Protein AF-A0A7V9JU80-F1 (afdb_monomer)

Foldseek 3Di:
DDDPPPDVVVLVVVLVVLLVVLPVQADPQQAGPQRFLVVLLVNLLVLLLVQLVCVVVVHGHDPSSLVSSVSNLLVLLVQADLQLFGDQPDVRDRHNSNLSSLLSNCSNPVDLQSNLSSCVSNDLVSSCVVCVVCCVVDVCVVSSCCSRVDRHDPPPDRPDGPVRPPPD

Nearest PDB structures (foldseek):
  7ag4-assembly1_F  TM=5.685E-01  e=4.213E-01  Salmonella enterica subsp. enterica serovar Typhimurium str. LT2
  2afa-assembly1_E  TM=5.600E-01  e=5.955E-01  Salmonella enterica subsp. enterica serovar Typhimurium
  9h2d-assembly1_A  TM=2.920E-01  e=1.950E+00  Homo sapiens

Structure (mmCIF, N/CA/C/O backbone):
data_AF-A0A7V9JU80-F1
#
_entry.id   AF-A0A7V9JU80-F1
#
loop_
_atom_site.group_PDB
_atom_site.id
_atom_site.type_symbol
_atom_site.label_atom_id
_atom_site.label_alt_id
_atom_site.label_comp_id
_atom_site.label_asym_id
_atom_site.label_entity_id
_atom_site.label_seq_id
_atom_site.pdbx_PDB_ins_code
_atom_site.Cartn_x
_atom_site.Cartn_y
_atom_site.Cartn_z
_atom_site.occupancy
_atom_site.B_iso_or_equiv
_atom_site.auth_seq_id
_atom_site.auth_comp_id
_atom_site.auth_asym_id
_atom_site.auth_atom_id
_atom_site.pdbx_PDB_model_num
ATOM 1 N N . MET A 1 1 ? -5.638 6.652 -28.723 1.00 38.62 1 MET A N 1
ATOM 2 C CA . MET A 1 1 ? -4.389 7.245 -29.249 1.00 38.62 1 MET A CA 1
ATOM 3 C C . MET A 1 1 ? -3.663 6.219 -30.109 1.00 38.62 1 MET A C 1
ATOM 5 O O . MET A 1 1 ? -3.653 5.057 -29.719 1.00 38.62 1 MET A O 1
ATOM 9 N N . PRO A 1 2 ? -3.082 6.604 -31.255 1.00 44.94 2 PRO A N 1
ATOM 10 C CA . PRO A 1 2 ? -2.312 5.698 -32.101 1.00 44.94 2 PRO A CA 1
ATOM 11 C C . PRO A 1 2 ? -0.937 5.391 -31.478 1.00 44.94 2 PRO A C 1
ATOM 13 O O . PRO A 1 2 ? -0.235 6.302 -31.055 1.00 44.94 2 PRO A O 1
ATOM 16 N N . GLY A 1 3 ? -0.526 4.120 -31.488 1.00 43.31 3 GLY A N 1
ATOM 17 C CA . GLY A 1 3 ? 0.859 3.762 -31.826 1.00 43.31 3 GLY A CA 1
ATOM 18 C C . GLY A 1 3 ? 1.929 3.630 -30.735 1.00 43.31 3 GLY A C 1
ATOM 19 O O . GLY A 1 3 ? 3.056 3.305 -31.092 1.00 43.31 3 GLY A O 1
ATOM 20 N N . PHE A 1 4 ? 1.641 3.781 -29.441 1.00 56.16 4 PHE A N 1
ATOM 21 C CA . PHE A 1 4 ? 2.550 3.281 -28.394 1.00 56.16 4 PHE A CA 1
ATOM 22 C C . PHE A 1 4 ? 2.172 1.844 -28.045 1.00 56.16 4 PHE A C 1
ATOM 24 O O . PHE A 1 4 ? 1.689 1.569 -26.951 1.00 56.16 4 PHE A O 1
ATOM 31 N N . ALA A 1 5 ? 2.340 0.919 -28.993 1.00 51.97 5 ALA A N 1
ATOM 32 C CA . ALA A 1 5 ? 2.321 -0.498 -28.648 1.00 51.97 5 ALA A CA 1
ATOM 33 C C . ALA A 1 5 ? 3.310 -0.684 -27.492 1.00 51.97 5 ALA A C 1
ATOM 35 O O . ALA A 1 5 ? 4.467 -0.288 -27.639 1.00 51.97 5 ALA A O 1
ATOM 36 N N . ALA A 1 6 ? 2.814 -1.167 -26.349 1.00 58.44 6 ALA A N 1
ATOM 37 C CA . ALA A 1 6 ? 3.534 -1.404 -25.105 1.00 58.44 6 ALA A CA 1
ATOM 38 C C . ALA A 1 6 ? 4.985 -1.811 -25.379 1.00 58.44 6 ALA A C 1
ATOM 40 O O . ALA A 1 6 ? 5.261 -2.977 -25.647 1.00 58.44 6 ALA A O 1
ATOM 41 N N . SER A 1 7 ? 5.912 -0.845 -25.410 1.00 71.12 7 SER A N 1
ATOM 42 C CA . SER A 1 7 ? 7.291 -1.181 -25.740 1.00 71.12 7 SER A CA 1
ATOM 43 C C . SER A 1 7 ? 7.816 -1.921 -24.521 1.00 71.12 7 SER A C 1
ATOM 45 O O . SER A 1 7 ? 7.864 -1.300 -23.455 1.00 71.12 7 SER A O 1
ATOM 47 N N . PRO A 1 8 ? 8.206 -3.203 -24.634 1.00 81.56 8 PRO A N 1
ATOM 48 C CA . PRO A 1 8 ? 8.634 -3.984 -23.474 1.00 81.56 8 PRO A CA 1
ATOM 49 C C . PRO A 1 8 ? 9.732 -3.267 -22.679 1.00 81.56 8 PRO A C 1
ATOM 51 O O . PRO A 1 8 ? 9.722 -3.271 -21.455 1.00 81.56 8 PRO A O 1
ATOM 54 N N . ARG A 1 9 ? 10.581 -2.492 -23.373 1.00 86.88 9 ARG A N 1
ATOM 55 C CA . ARG A 1 9 ? 11.611 -1.640 -22.762 1.00 86.88 9 ARG A CA 1
ATOM 56 C C . ARG A 1 9 ? 11.073 -0.616 -21.755 1.00 86.88 9 ARG A C 1
ATOM 58 O O . ARG A 1 9 ? 11.745 -0.351 -20.767 1.00 86.88 9 ARG A O 1
ATOM 65 N N . TRP A 1 10 ? 9.910 -0.006 -22.009 1.00 86.88 10 TRP A N 1
ATOM 66 C CA . TRP A 1 10 ? 9.325 1.004 -21.120 1.00 86.88 10 TRP A CA 1
ATOM 67 C C . TRP A 1 10 ? 8.681 0.347 -19.908 1.00 86.88 10 TRP A C 1
ATOM 69 O O . TRP A 1 10 ? 8.825 0.858 -18.804 1.00 86.88 10 TRP A O 1
ATOM 79 N N . LEU A 1 11 ? 8.034 -0.803 -20.106 1.00 87.75 11 LEU A N 1
ATOM 80 C CA . LEU A 1 11 ? 7.470 -1.594 -19.018 1.00 87.75 11 LEU A CA 1
ATOM 81 C C . LEU A 1 11 ? 8.571 -2.119 -18.092 1.00 87.75 11 LEU A C 1
ATOM 83 O O . LEU A 1 11 ? 8.487 -1.955 -16.879 1.00 87.75 11 LEU A O 1
ATOM 87 N N . ASP A 1 12 ? 9.645 -2.668 -18.655 1.00 90.25 12 ASP A N 1
ATOM 88 C CA . ASP A 1 12 ? 10.789 -3.145 -17.877 1.00 90.25 12 ASP A CA 1
ATOM 89 C C . ASP A 1 12 ? 11.530 -2.002 -17.180 1.00 90.25 12 ASP A C 1
ATOM 91 O O . ASP A 1 12 ? 11.925 -2.143 -16.020 1.00 90.25 12 ASP A O 1
ATOM 95 N N . ALA A 1 13 ? 11.684 -0.850 -17.844 1.00 92.75 13 ALA A N 1
ATOM 96 C CA . ALA A 1 13 ? 12.245 0.339 -17.212 1.00 92.75 13 ALA A CA 1
ATOM 97 C C . ALA A 1 13 ? 11.377 0.819 -16.043 1.00 92.75 13 ALA A C 1
ATOM 99 O O . ALA A 1 13 ? 11.901 1.002 -14.948 1.00 92.75 13 ALA A O 1
ATOM 100 N N . ALA A 1 14 ? 10.061 0.937 -16.237 1.00 93.12 14 ALA A N 1
ATOM 101 C CA . ALA A 1 14 ? 9.131 1.349 -15.192 1.00 93.12 14 ALA A CA 1
ATOM 102 C C . ALA A 1 14 ? 9.162 0.391 -13.995 1.00 93.12 14 ALA A C 1
ATOM 104 O O . ALA A 1 14 ? 9.299 0.836 -12.860 1.00 93.12 14 ALA A O 1
ATOM 105 N N . ARG A 1 15 ? 9.115 -0.926 -14.233 1.00 95.12 15 ARG A N 1
ATOM 106 C CA . ARG A 1 15 ? 9.172 -1.948 -13.172 1.00 95.12 15 ARG A CA 1
ATOM 107 C C . ARG A 1 15 ? 10.478 -1.876 -12.383 1.00 95.12 15 ARG A C 1
ATOM 109 O O . ARG A 1 15 ? 10.455 -1.911 -11.155 1.00 95.12 15 ARG A O 1
ATOM 116 N N . ARG A 1 16 ? 11.616 -1.755 -13.072 1.00 96.00 16 ARG A N 1
ATOM 117 C CA . ARG A 1 16 ? 12.929 -1.624 -12.427 1.00 96.00 16 ARG A CA 1
ATOM 118 C C . ARG A 1 16 ? 13.023 -0.341 -11.608 1.00 96.00 16 ARG A C 1
ATOM 120 O O . ARG A 1 16 ? 13.481 -0.376 -10.469 1.00 96.00 16 ARG A O 1
ATOM 127 N N . ASP A 1 17 ? 12.600 0.780 -12.177 1.00 97.00 17 ASP A N 1
ATOM 128 C CA . ASP A 1 17 ? 12.765 2.078 -11.536 1.00 97.00 17 ASP A CA 1
ATOM 129 C C . ASP A 1 17 ? 11.780 2.247 -10.372 1.00 97.00 17 ASP A C 1
ATOM 131 O O . ASP A 1 17 ? 12.171 2.772 -9.333 1.00 97.00 17 ASP A O 1
ATOM 135 N N . LEU A 1 18 ? 10.562 1.701 -10.470 1.00 97.00 18 LEU A N 1
ATOM 136 C CA . LEU A 1 18 ? 9.628 1.591 -9.344 1.00 97.00 18 LEU A CA 1
ATOM 137 C C . LEU A 1 18 ? 10.185 0.711 -8.226 1.00 97.00 18 LEU A C 1
ATOM 139 O O . LEU A 1 18 ? 10.081 1.090 -7.061 1.00 97.00 18 LEU A O 1
ATOM 143 N N . ALA A 1 19 ? 10.810 -0.423 -8.561 1.00 97.00 19 ALA A N 1
ATOM 144 C CA . ALA A 1 19 ? 11.449 -1.276 -7.564 1.00 97.00 19 ALA A CA 1
ATOM 145 C C . ALA A 1 19 ? 12.562 -0.531 -6.816 1.00 97.00 19 ALA A C 1
ATOM 147 O O . ALA A 1 19 ? 12.566 -0.495 -5.588 1.00 97.00 19 ALA A O 1
ATOM 148 N N . ARG A 1 20 ? 13.430 0.167 -7.557 1.00 97.56 20 ARG A N 1
ATOM 149 C CA . ARG A 1 20 ? 14.477 1.022 -6.985 1.00 97.56 20 ARG A CA 1
ATOM 150 C C . ARG A 1 20 ? 13.899 2.154 -6.127 1.00 97.56 20 ARG A C 1
ATOM 152 O O . ARG A 1 20 ? 14.465 2.480 -5.089 1.00 97.56 20 ARG A O 1
ATOM 159 N N . CYS A 1 21 ? 12.792 2.766 -6.549 1.00 97.25 21 CYS A N 1
ATOM 160 C CA . CYS A 1 21 ? 12.118 3.810 -5.778 1.00 97.25 21 CYS A CA 1
ATOM 161 C C . CYS A 1 21 ? 11.545 3.272 -4.464 1.00 97.25 21 CYS A C 1
ATOM 163 O O . CYS A 1 21 ? 11.745 3.906 -3.434 1.00 97.25 21 CYS A O 1
ATOM 165 N N . ALA A 1 22 ? 10.888 2.110 -4.470 1.00 97.12 22 ALA A N 1
ATOM 166 C CA . ALA A 1 22 ? 10.419 1.480 -3.237 1.00 97.12 22 ALA A CA 1
ATOM 167 C C . ALA A 1 22 ? 11.583 1.100 -2.318 1.00 97.12 22 ALA A C 1
ATOM 169 O O . ALA A 1 22 ? 11.489 1.316 -1.116 1.00 97.12 22 ALA A O 1
ATOM 170 N N . ASP A 1 23 ? 12.701 0.614 -2.864 1.00 96.38 23 ASP A N 1
ATOM 171 C CA . ASP A 1 23 ? 13.884 0.308 -2.058 1.00 96.38 23 ASP A CA 1
ATOM 172 C C . ASP A 1 23 ? 14.472 1.549 -1.368 1.00 96.38 23 ASP A C 1
ATOM 174 O O . ASP A 1 23 ? 14.988 1.442 -0.256 1.00 96.38 23 ASP A O 1
ATOM 178 N N . ALA A 1 24 ? 14.387 2.712 -2.018 1.00 96.69 24 ALA A N 1
ATOM 179 C CA . ALA A 1 24 ? 14.870 3.980 -1.481 1.00 96.69 24 ALA A CA 1
ATOM 180 C C . ALA A 1 24 ? 13.883 4.650 -0.513 1.00 96.69 24 ALA A C 1
ATOM 182 O O . ALA A 1 24 ? 14.316 5.372 0.379 1.00 96.69 24 ALA A O 1
ATOM 183 N N . GLN A 1 25 ? 12.575 4.451 -0.703 1.00 96.88 25 GLN A N 1
ATOM 184 C CA . GLN A 1 25 ? 11.535 5.152 0.057 1.00 96.88 25 GLN A CA 1
ATOM 185 C C . GLN A 1 25 ? 10.940 4.337 1.199 1.00 96.88 25 GLN A C 1
ATOM 187 O O . GLN A 1 25 ? 10.424 4.930 2.140 1.00 96.88 25 GLN A O 1
ATOM 192 N N . LEU A 1 26 ? 10.985 3.009 1.126 1.00 96.31 26 LEU A N 1
ATOM 193 C CA . LEU A 1 26 ? 10.407 2.120 2.125 1.00 96.31 26 LEU A CA 1
ATOM 194 C C . LEU A 1 26 ? 11.526 1.370 2.844 1.00 96.31 26 LEU A C 1
ATOM 196 O O . LEU A 1 26 ? 12.391 0.758 2.212 1.00 96.31 26 LEU A O 1
ATOM 200 N N . THR A 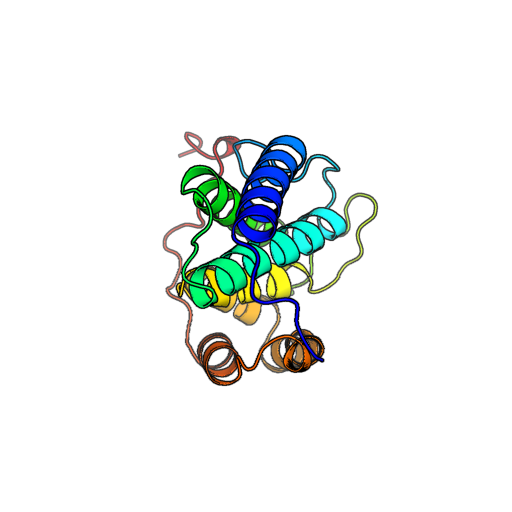1 27 ? 11.501 1.388 4.170 1.00 94.00 27 THR A N 1
ATOM 201 C CA . THR A 1 27 ? 12.412 0.602 4.998 1.00 94.00 27 THR A CA 1
ATOM 202 C C . THR A 1 27 ? 12.107 -0.889 4.858 1.00 94.00 27 THR A C 1
ATOM 204 O O . THR A 1 27 ? 11.078 -1.293 4.309 1.00 94.00 27 THR A O 1
ATOM 207 N N . ILE A 1 28 ? 13.012 -1.734 5.359 1.00 87.94 28 ILE A N 1
ATOM 208 C CA . ILE A 1 28 ? 12.811 -3.191 5.372 1.00 87.94 28 ILE A CA 1
ATOM 209 C C . ILE A 1 28 ? 11.589 -3.610 6.206 1.00 87.94 28 ILE A C 1
ATOM 211 O O . ILE A 1 28 ? 11.047 -4.688 6.003 1.00 87.94 28 ILE A O 1
ATOM 215 N N . ASP A 1 29 ? 11.123 -2.724 7.083 1.00 87.88 29 ASP A N 1
ATOM 216 C CA . ASP A 1 29 ? 10.021 -2.961 8.014 1.00 87.88 29 ASP A CA 1
ATOM 217 C C . ASP A 1 29 ? 8.730 -2.260 7.605 1.00 87.88 29 ASP A C 1
ATOM 219 O O . ASP A 1 29 ? 7.793 -2.144 8.394 1.00 87.88 29 ASP A O 1
ATOM 223 N N . GLY A 1 30 ? 8.706 -1.747 6.378 1.00 90.50 30 GLY A N 1
ATOM 224 C CA . GLY A 1 30 ? 7.529 -1.158 5.772 1.00 90.50 30 GLY A CA 1
ATOM 225 C C . GLY A 1 30 ? 7.365 0.340 6.008 1.00 90.50 30 GLY A C 1
ATOM 226 O O . GLY A 1 30 ? 6.638 0.967 5.247 1.00 90.50 30 GLY A O 1
ATOM 227 N N . GLY A 1 31 ? 8.049 0.956 6.972 1.00 94.19 31 GLY A N 1
ATOM 228 C CA . GLY A 1 31 ? 7.978 2.408 7.178 1.00 94.19 31 GLY A CA 1
ATOM 229 C C . GLY A 1 31 ? 8.443 3.190 5.944 1.00 94.19 31 GLY A C 1
ATOM 230 O O . GLY A 1 31 ? 9.322 2.736 5.218 1.00 94.19 31 GLY A O 1
ATOM 231 N N . GLN A 1 32 ? 7.873 4.369 5.691 1.00 95.94 32 GLN A N 1
ATOM 232 C CA . GLN A 1 32 ? 8.371 5.270 4.641 1.00 95.94 32 GLN A CA 1
ATOM 233 C C . GLN A 1 32 ? 9.376 6.257 5.265 1.00 95.94 32 GLN A C 1
ATOM 235 O O . GLN A 1 32 ? 9.232 6.625 6.431 1.00 95.94 32 GLN A O 1
ATOM 240 N N . ILE A 1 33 ? 10.427 6.630 4.526 1.00 95.62 33 ILE A N 1
ATOM 241 C CA . ILE A 1 33 ? 11.601 7.342 5.075 1.00 95.62 33 ILE A CA 1
ATOM 242 C C . ILE A 1 33 ? 11.324 8.726 5.688 1.00 95.62 33 ILE A C 1
ATOM 244 O O . ILE A 1 33 ? 12.128 9.195 6.488 1.00 95.62 33 ILE A O 1
ATOM 248 N N . GLU A 1 34 ? 10.231 9.390 5.321 1.00 94.06 34 GLU A N 1
ATOM 249 C CA . GLU A 1 34 ? 9.830 10.697 5.856 1.00 94.06 34 GLU A CA 1
ATOM 250 C C . GLU A 1 34 ? 9.272 10.585 7.279 1.00 94.06 34 GLU A C 1
ATOM 252 O O . GLU A 1 34 ? 9.336 11.534 8.057 1.00 94.06 34 GLU A O 1
ATOM 257 N N . GLY A 1 35 ? 8.779 9.400 7.651 1.00 91.25 35 GLY A N 1
ATOM 258 C CA . GLY A 1 35 ? 8.360 9.098 9.018 1.00 91.25 35 GLY A CA 1
ATOM 259 C C . GLY A 1 35 ? 7.023 9.713 9.432 1.00 91.25 35 GLY A C 1
ATOM 260 O O . GLY A 1 35 ? 6.706 9.705 10.619 1.00 91.25 35 GLY A O 1
ATOM 261 N N . CYS A 1 36 ? 6.230 10.223 8.489 1.00 94.56 36 CYS A N 1
ATOM 262 C CA . CYS A 1 36 ? 4.903 10.778 8.740 1.00 94.56 36 CYS A CA 1
ATOM 263 C C . CYS A 1 36 ? 3.807 9.950 8.024 1.00 94.56 36 CYS A C 1
ATOM 265 O O . CYS A 1 36 ? 3.994 9.521 6.876 1.00 94.56 36 CYS A O 1
ATOM 267 N N . PRO A 1 37 ? 2.659 9.676 8.677 1.00 95.94 37 PRO A N 1
ATOM 268 C CA . PRO A 1 37 ? 1.628 8.792 8.125 1.00 95.94 37 PRO A CA 1
ATOM 269 C C . PRO A 1 37 ? 1.041 9.232 6.788 1.00 95.94 37 PRO A C 1
ATOM 271 O O . PRO A 1 37 ? 0.734 8.380 5.959 1.00 95.94 37 PRO A O 1
ATOM 274 N N . HIS A 1 38 ? 0.892 10.532 6.548 1.00 94.75 38 HIS A N 1
ATOM 275 C CA . HIS A 1 38 ? 0.259 11.041 5.333 1.00 94.75 38 HIS A CA 1
ATOM 276 C C . HIS A 1 38 ? 1.054 10.657 4.079 1.00 94.75 38 HIS A C 1
ATOM 278 O O . HIS A 1 38 ? 0.530 9.982 3.188 1.00 94.75 38 HIS A O 1
ATOM 284 N N . TYR A 1 39 ? 2.345 11.000 4.032 1.00 95.12 39 TYR A N 1
ATOM 285 C CA . TYR A 1 39 ? 3.210 10.648 2.903 1.00 95.12 39 TYR A CA 1
ATOM 286 C C . TYR A 1 39 ? 3.488 9.150 2.834 1.00 95.12 39 TYR A C 1
ATOM 288 O O . TYR A 1 39 ? 3.580 8.597 1.734 1.00 95.12 39 TYR A O 1
ATOM 296 N N . HIS A 1 40 ? 3.551 8.467 3.981 1.00 97.19 40 HIS A N 1
ATOM 297 C CA . HIS A 1 40 ? 3.614 7.013 4.020 1.00 97.19 40 HIS A CA 1
ATOM 298 C C . HIS A 1 40 ? 2.405 6.385 3.309 1.00 97.19 40 HIS A C 1
ATOM 300 O O . HIS A 1 40 ? 2.578 5.677 2.318 1.00 97.19 40 HIS A O 1
ATOM 306 N N . ASN A 1 41 ? 1.183 6.693 3.747 1.00 96.62 41 ASN A N 1
ATOM 307 C CA . ASN A 1 41 ? -0.043 6.111 3.203 1.00 96.62 41 ASN A CA 1
ATOM 308 C C . ASN A 1 41 ? -0.247 6.474 1.726 1.00 96.62 41 ASN A C 1
ATOM 310 O O . ASN A 1 41 ? -0.591 5.606 0.921 1.00 96.62 41 ASN A O 1
ATOM 314 N N . GLY A 1 42 ? 0.037 7.724 1.345 1.00 94.38 42 GLY A N 1
ATOM 315 C CA . GLY A 1 42 ? 0.009 8.149 -0.053 1.00 94.38 42 GLY A CA 1
ATOM 316 C C . GLY A 1 42 ? 0.986 7.351 -0.923 1.00 94.38 42 GLY A C 1
ATOM 317 O O . GLY A 1 42 ? 0.601 6.815 -1.961 1.00 94.38 42 GLY A O 1
ATOM 318 N N . SER A 1 43 ? 2.239 7.202 -0.481 1.00 96.00 43 SER A N 1
ATOM 319 C CA . SER A 1 43 ? 3.264 6.445 -1.216 1.00 96.00 43 SER A CA 1
ATOM 320 C C . SER A 1 43 ? 2.904 4.964 -1.343 1.00 96.00 43 SER A C 1
ATOM 322 O O . SER A 1 43 ? 3.025 4.381 -2.421 1.00 96.00 43 SER A O 1
ATOM 324 N N . VAL A 1 44 ? 2.422 4.353 -0.259 1.00 96.75 44 VAL A N 1
ATOM 325 C CA . VAL A 1 44 ? 2.005 2.945 -0.241 1.00 96.75 44 VAL A CA 1
ATOM 326 C C . VAL A 1 44 ? 0.841 2.700 -1.193 1.00 96.75 44 VAL A C 1
ATOM 328 O O . VAL A 1 44 ? 0.875 1.719 -1.935 1.00 96.75 44 VAL A O 1
ATOM 331 N N . ALA A 1 45 ? -0.143 3.603 -1.248 1.00 94.75 45 ALA A N 1
ATOM 332 C CA . ALA A 1 45 ? -1.242 3.511 -2.204 1.00 94.75 45 ALA A CA 1
ATOM 333 C C . ALA A 1 45 ? -0.736 3.493 -3.660 1.00 94.75 45 ALA A C 1
ATOM 335 O O . ALA A 1 45 ? -1.174 2.653 -4.447 1.00 94.75 45 ALA A O 1
ATOM 336 N N . TRP A 1 46 ? 0.227 4.352 -4.014 1.00 95.12 46 TRP A N 1
ATOM 337 C CA . TRP A 1 46 ? 0.831 4.361 -5.354 1.00 95.12 46 TRP A CA 1
ATOM 338 C C . TRP A 1 46 ? 1.624 3.089 -5.662 1.00 95.12 46 TRP A C 1
ATOM 340 O O . TRP A 1 46 ? 1.530 2.547 -6.765 1.00 95.12 46 TRP A O 1
ATOM 350 N N . PHE A 1 47 ? 2.389 2.578 -4.697 1.00 97.31 47 PHE A N 1
ATOM 351 C CA . PHE A 1 47 ? 3.135 1.337 -4.892 1.00 97.31 47 PHE A CA 1
ATOM 352 C C . PHE A 1 47 ? 2.218 0.109 -5.001 1.00 97.31 47 PHE A C 1
ATOM 354 O O . PHE A 1 47 ? 2.470 -0.776 -5.819 1.00 97.31 47 PHE A O 1
ATOM 361 N N . ALA A 1 48 ? 1.121 0.062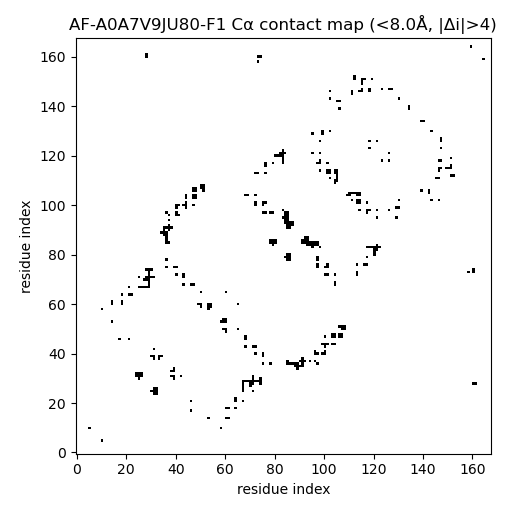 -4.244 1.00 95.81 48 ALA A N 1
ATOM 362 C CA . ALA A 1 48 ? 0.116 -0.989 -4.368 1.00 95.81 48 ALA A CA 1
ATOM 363 C C . ALA A 1 48 ? -0.605 -0.930 -5.728 1.00 95.81 48 ALA A C 1
ATOM 365 O O . ALA A 1 48 ? -0.733 -1.958 -6.395 1.00 95.81 48 ALA A O 1
ATOM 366 N N . GLN A 1 49 ? -0.973 0.264 -6.206 1.00 92.94 49 GLN A N 1
ATOM 367 C CA . GLN A 1 49 ? -1.509 0.445 -7.562 1.00 92.94 49 GLN A CA 1
ATOM 368 C C . GLN A 1 49 ? -0.559 -0.095 -8.635 1.00 92.94 49 GLN A C 1
ATOM 370 O O . GLN A 1 49 ? -0.993 -0.796 -9.547 1.00 92.94 49 GLN A O 1
ATOM 375 N N . ALA A 1 50 ? 0.746 0.161 -8.510 1.00 94.00 50 ALA A N 1
ATOM 376 C CA . ALA A 1 50 ? 1.727 -0.368 -9.451 1.00 94.00 50 ALA A CA 1
ATOM 377 C C . ALA A 1 50 ? 1.743 -1.906 -9.494 1.00 94.00 50 ALA A C 1
ATOM 379 O O . ALA A 1 50 ? 1.935 -2.476 -10.567 1.00 94.00 50 ALA A O 1
ATOM 380 N N . VAL A 1 51 ? 1.509 -2.592 -8.366 1.00 95.44 51 VAL A N 1
ATOM 381 C CA . VAL A 1 51 ? 1.362 -4.059 -8.350 1.00 95.44 51 VAL A CA 1
ATOM 382 C C . VAL A 1 51 ? 0.138 -4.497 -9.152 1.00 95.44 51 VAL A C 1
ATOM 384 O O . VAL A 1 51 ? 0.273 -5.393 -9.987 1.00 95.44 51 VAL A O 1
ATOM 387 N N . ALA A 1 52 ? -1.023 -3.874 -8.921 1.00 90.88 52 ALA A N 1
ATOM 388 C CA . ALA A 1 52 ? -2.261 -4.199 -9.633 1.00 90.88 52 ALA A CA 1
ATOM 389 C C . ALA A 1 52 ? -2.102 -3.983 -11.148 1.00 90.88 52 ALA A C 1
ATOM 391 O O . ALA A 1 52 ? -2.248 -4.923 -11.927 1.00 90.88 52 ALA A O 1
ATOM 392 N N . ILE A 1 53 ? -1.646 -2.795 -11.554 1.00 89.38 53 ILE A N 1
ATOM 393 C CA . ILE A 1 53 ? -1.443 -2.432 -12.965 1.00 89.38 53 ILE A CA 1
ATOM 394 C C . ILE A 1 53 ? -0.446 -3.381 -13.647 1.00 89.38 53 ILE A C 1
ATOM 396 O O . ILE A 1 53 ? -0.679 -3.846 -14.762 1.00 89.38 53 ILE A O 1
ATOM 400 N N . ALA A 1 54 ? 0.676 -3.693 -12.993 1.00 91.19 54 ALA A N 1
ATOM 401 C CA . ALA A 1 54 ? 1.695 -4.576 -13.555 1.00 91.19 54 ALA A CA 1
ATOM 402 C C . ALA A 1 54 ? 1.199 -6.025 -13.708 1.00 91.19 54 ALA A C 1
ATOM 404 O O . ALA A 1 54 ? 1.540 -6.693 -14.687 1.00 91.19 54 ALA A O 1
ATOM 405 N N . ARG A 1 55 ? 0.387 -6.512 -12.759 1.00 90.94 55 ARG A N 1
ATOM 406 C CA . ARG A 1 55 ? -0.286 -7.816 -12.847 1.00 90.94 55 ARG A CA 1
ATOM 407 C C . ARG A 1 55 ? -1.237 -7.847 -14.040 1.00 90.94 55 ARG A C 1
ATOM 409 O O . ARG A 1 55 ? -1.149 -8.775 -14.841 1.00 90.94 55 ARG A O 1
ATOM 416 N N . ASP A 1 56 ? -2.084 -6.833 -14.183 1.00 85.88 56 ASP A N 1
ATOM 417 C CA . ASP A 1 56 ? -3.113 -6.784 -15.230 1.00 85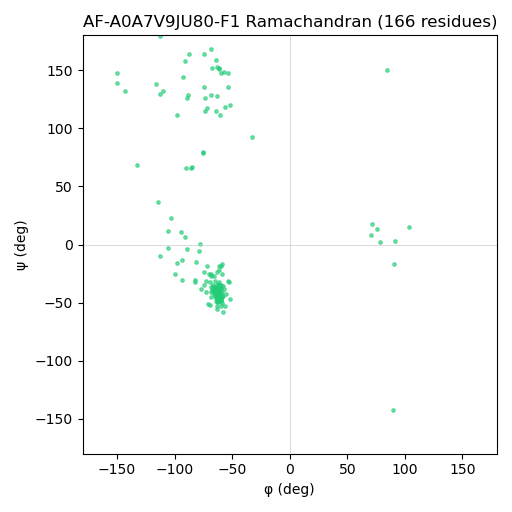.88 56 ASP A CA 1
ATOM 418 C C . ASP A 1 56 ? -2.502 -6.592 -16.628 1.00 85.88 56 ASP A C 1
ATOM 420 O O . ASP A 1 56 ? -3.029 -7.085 -17.624 1.00 85.88 56 ASP A O 1
ATOM 424 N N . ALA A 1 57 ? -1.311 -5.990 -16.700 1.00 86.56 57 ALA A N 1
ATOM 425 C CA . ALA A 1 57 ? -0.480 -5.931 -17.902 1.00 86.56 57 ALA A CA 1
ATOM 426 C C . ALA A 1 57 ? 0.300 -7.232 -18.208 1.00 86.56 57 ALA A C 1
ATOM 428 O O . ALA A 1 57 ? 1.069 -7.268 -19.170 1.00 86.56 57 ALA A O 1
ATOM 429 N N . GLY A 1 58 ? 0.162 -8.292 -17.402 1.00 90.31 58 GLY A N 1
ATOM 430 C CA . GLY A 1 58 ? 0.873 -9.565 -17.585 1.00 90.31 58 GLY A CA 1
ATOM 431 C C . GLY A 1 58 ? 2.376 -9.512 -17.271 1.00 90.31 58 GLY A C 1
ATOM 432 O O . GLY A 1 58 ? 3.123 -10.399 -17.684 1.00 90.31 58 GLY A O 1
ATOM 433 N N . ALA A 1 59 ? 2.838 -8.489 -16.546 1.00 92.25 59 ALA A N 1
ATOM 434 C CA . AL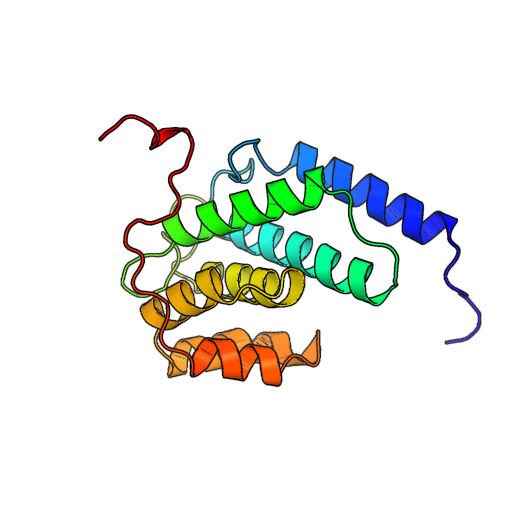A A 1 59 ? 4.245 -8.258 -16.222 1.00 92.25 59 ALA A CA 1
ATOM 435 C C . ALA A 1 59 ? 4.427 -7.935 -14.727 1.00 92.25 59 ALA A C 1
ATOM 437 O O . ALA A 1 59 ? 4.796 -6.811 -14.376 1.00 92.25 59 ALA A O 1
ATOM 438 N N . PRO A 1 60 ? 4.195 -8.905 -13.825 1.00 94.81 60 PRO A N 1
ATOM 439 C CA . PRO A 1 60 ? 4.122 -8.660 -12.386 1.00 94.81 60 PRO A CA 1
ATOM 440 C C . PRO A 1 60 ? 5.392 -8.012 -11.818 1.00 94.81 60 PRO A C 1
ATOM 442 O O . PRO A 1 60 ? 6.512 -8.256 -12.283 1.00 94.81 60 PRO A O 1
ATOM 445 N N . MET A 1 61 ? 5.227 -7.192 -10.779 1.00 97.31 61 MET A N 1
ATOM 446 C CA . MET A 1 61 ? 6.348 -6.592 -10.048 1.00 97.31 61 MET A CA 1
ATOM 447 C C . MET A 1 61 ? 7.221 -7.664 -9.368 1.00 97.31 61 MET A C 1
ATOM 449 O O . MET A 1 61 ? 6.701 -8.724 -9.005 1.00 97.31 61 MET A O 1
ATOM 453 N N . PRO A 1 62 ? 8.526 -7.405 -9.143 1.00 96.56 62 PRO A N 1
ATOM 454 C CA . PRO A 1 62 ? 9.400 -8.326 -8.416 1.00 96.56 62 PRO A CA 1
ATOM 455 C C . PRO A 1 62 ? 8.842 -8.713 -7.041 1.00 96.56 62 PRO A C 1
ATOM 457 O O . PRO A 1 62 ? 8.211 -7.909 -6.359 1.00 96.56 62 PRO A O 1
ATOM 460 N N . GLU A 1 63 ? 9.112 -9.936 -6.593 1.00 96.19 63 GLU A N 1
ATOM 461 C CA . GLU A 1 63 ? 8.580 -10.432 -5.317 1.00 96.19 63 GLU A CA 1
ATOM 462 C C . GLU A 1 63 ? 9.095 -9.628 -4.107 1.00 96.19 63 GLU A C 1
ATOM 464 O O . GLU A 1 63 ? 8.353 -9.385 -3.157 1.00 96.19 63 GLU A O 1
ATOM 469 N N . SER A 1 64 ? 10.346 -9.153 -4.156 1.00 94.88 64 SER A N 1
ATOM 470 C CA . SER A 1 64 ? 10.923 -8.263 -3.138 1.00 94.88 64 SER A CA 1
ATOM 471 C C . SER A 1 64 ? 10.140 -6.959 -2.996 1.00 94.88 64 SER A C 1
ATOM 473 O O . SER A 1 64 ? 9.863 -6.533 -1.878 1.00 94.88 64 SER A O 1
ATOM 475 N N . TYR A 1 65 ? 9.731 -6.371 -4.120 1.00 97.19 65 TYR A N 1
ATOM 476 C CA . TYR A 1 65 ? 8.888 -5.182 -4.151 1.00 97.19 65 TYR A CA 1
ATOM 477 C C . TYR A 1 65 ? 7.523 -5.461 -3.525 1.00 97.19 65 TYR A C 1
ATOM 479 O O . TYR A 1 65 ? 7.090 -4.746 -2.629 1.00 97.19 65 TYR A O 1
ATOM 487 N N . GLN A 1 66 ? 6.868 -6.546 -3.948 1.00 97.31 66 GLN A N 1
ATOM 488 C CA . GLN A 1 66 ? 5.551 -6.915 -3.430 1.00 97.31 66 GLN A CA 1
ATOM 489 C C . GLN A 1 66 ? 5.568 -7.178 -1.920 1.00 97.31 66 GLN A C 1
ATOM 491 O O . GLN A 1 66 ? 4.644 -6.766 -1.226 1.00 97.31 66 GLN A O 1
ATOM 496 N N . ARG A 1 67 ? 6.600 -7.857 -1.399 1.00 95.81 67 ARG A N 1
ATOM 497 C CA . ARG A 1 67 ? 6.775 -8.052 0.051 1.00 95.81 67 ARG A CA 1
ATOM 498 C C . ARG A 1 67 ? 6.878 -6.720 0.781 1.00 95.81 67 ARG A C 1
ATOM 500 O O . ARG A 1 67 ? 6.094 -6.489 1.690 1.00 95.81 67 ARG A O 1
ATOM 507 N N . ARG A 1 68 ? 7.742 -5.820 0.306 1.00 96.19 68 ARG A N 1
ATOM 508 C CA . ARG A 1 68 ? 7.931 -4.505 0.928 1.00 96.19 68 ARG A CA 1
ATOM 509 C C . ARG A 1 68 ? 6.636 -3.692 0.963 1.00 96.19 68 ARG A C 1
ATOM 511 O O . ARG A 1 68 ? 6.323 -3.105 1.987 1.00 96.19 68 ARG A O 1
ATOM 518 N N . VAL A 1 69 ? 5.839 -3.727 -0.110 1.00 97.44 69 VAL A N 1
ATOM 519 C CA . VAL A 1 69 ? 4.513 -3.083 -0.131 1.00 97.44 69 VAL A CA 1
ATOM 520 C C . VAL A 1 69 ? 3.569 -3.695 0.911 1.00 97.44 69 VAL A C 1
ATOM 522 O O . VAL A 1 69 ? 2.878 -2.949 1.596 1.00 97.44 69 VAL A O 1
ATOM 525 N N . ARG A 1 70 ? 3.542 -5.026 1.081 1.00 96.25 70 ARG A N 1
ATOM 526 C CA . ARG A 1 70 ? 2.722 -5.669 2.130 1.00 96.25 70 ARG A CA 1
ATOM 527 C C . ARG A 1 70 ? 3.155 -5.248 3.535 1.00 96.25 70 ARG A C 1
ATOM 529 O O . ARG A 1 70 ? 2.297 -4.926 4.352 1.00 96.25 70 ARG A O 1
ATOM 536 N N . ASP A 1 71 ? 4.459 -5.206 3.792 1.00 95.75 71 ASP A N 1
ATOM 537 C CA . ASP A 1 71 ? 5.001 -4.765 5.082 1.00 95.75 71 ASP A CA 1
ATOM 538 C C . ASP A 1 71 ? 4.646 -3.295 5.354 1.00 95.75 71 ASP A C 1
ATOM 540 O O . ASP A 1 71 ? 4.247 -2.936 6.462 1.00 95.75 71 ASP A O 1
ATOM 544 N N . SER A 1 72 ? 4.685 -2.443 4.326 1.00 97.31 72 SER A N 1
ATOM 545 C CA . SER A 1 72 ? 4.253 -1.050 4.444 1.00 97.31 72 SER A CA 1
ATOM 546 C C . SER A 1 72 ? 2.763 -0.896 4.723 1.00 97.31 72 SER A C 1
ATOM 548 O O . SER A 1 72 ? 2.381 -0.049 5.517 1.00 97.31 72 SER A O 1
ATOM 550 N N . VAL A 1 73 ? 1.907 -1.743 4.152 1.00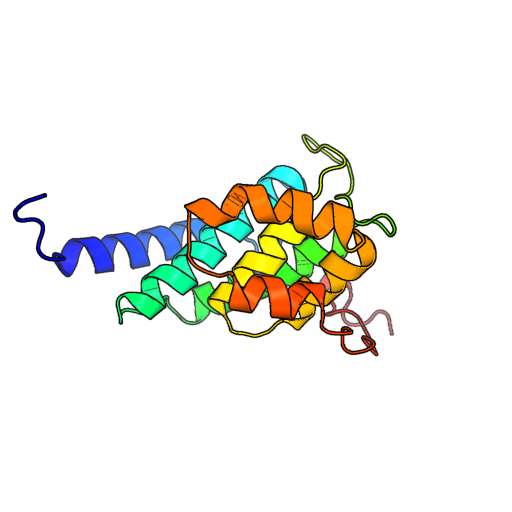 96.88 73 VAL A N 1
ATOM 551 C CA . VAL A 1 73 ? 0.471 -1.735 4.480 1.00 96.88 73 VAL A CA 1
ATOM 552 C C . VAL A 1 73 ? 0.241 -2.142 5.934 1.00 96.88 73 VAL A C 1
ATOM 554 O O . VAL A 1 73 ? -0.621 -1.576 6.603 1.00 96.88 73 VAL A O 1
ATOM 557 N N . ALA A 1 74 ? 1.024 -3.089 6.461 1.00 94.69 74 ALA A N 1
ATOM 558 C CA . ALA A 1 74 ? 0.970 -3.417 7.882 1.00 94.69 74 ALA A CA 1
ATOM 559 C C . ALA A 1 74 ? 1.347 -2.202 8.747 1.00 94.69 74 ALA A C 1
ATOM 561 O O . ALA A 1 74 ? 0.664 -1.932 9.734 1.00 94.69 74 ALA A O 1
ATOM 562 N N . TYR A 1 75 ? 2.365 -1.429 8.350 1.00 95.06 75 TYR A N 1
ATOM 563 C CA . TYR A 1 75 ? 2.705 -0.163 9.006 1.00 95.06 75 TYR A CA 1
ATOM 564 C C . TYR A 1 75 ? 1.539 0.838 8.962 1.00 95.06 75 TYR A C 1
ATOM 566 O O . TYR A 1 75 ? 1.190 1.397 10.003 1.00 95.06 75 TYR A O 1
ATOM 574 N N . SER A 1 76 ? 0.876 1.007 7.808 1.00 95.88 76 SER A N 1
ATOM 575 C CA . SER A 1 76 ? -0.320 1.853 7.685 1.00 95.88 76 SER A CA 1
ATOM 576 C C . SER A 1 76 ? -1.367 1.499 8.738 1.00 95.88 76 SER A C 1
ATOM 578 O O . SER A 1 76 ? -1.853 2.397 9.419 1.00 95.88 76 SER A O 1
ATOM 580 N N . LEU A 1 77 ? -1.670 0.210 8.939 1.00 95.19 77 LEU A N 1
ATOM 581 C CA . LEU A 1 77 ? -2.663 -0.222 9.930 1.00 95.19 77 LEU A CA 1
ATOM 582 C C . LEU A 1 77 ? -2.292 0.171 11.364 1.00 95.19 77 LEU A C 1
ATOM 584 O O . LEU A 1 77 ? -3.174 0.537 12.136 1.00 95.19 77 LEU A O 1
ATOM 588 N N . HIS A 1 78 ? -1.005 0.130 11.718 1.00 93.12 78 HIS A N 1
ATOM 589 C CA . HIS A 1 78 ? -0.524 0.569 13.037 1.00 93.12 78 HIS A CA 1
ATOM 590 C C . HIS A 1 78 ? -0.564 2.089 13.220 1.00 93.12 78 HIS A C 1
ATOM 592 O O . HIS A 1 78 ? -0.541 2.572 14.350 1.00 93.12 78 HIS A O 1
ATOM 598 N N . SER A 1 79 ? -0.640 2.844 12.124 1.00 92.75 79 SER A N 1
ATOM 599 C CA . SER A 1 79 ? -0.789 4.302 12.139 1.00 92.75 79 SER A CA 1
ATOM 600 C C . SER A 1 79 ? -2.249 4.777 12.163 1.00 92.75 79 SER A C 1
ATOM 602 O O . SER A 1 79 ? -2.489 5.981 12.254 1.00 92.75 79 SER A O 1
ATOM 604 N N . ILE A 1 80 ? -3.226 3.861 12.094 1.00 94.94 80 ILE A N 1
ATOM 605 C CA . ILE A 1 80 ? -4.659 4.178 12.145 1.00 94.94 80 ILE A CA 1
ATOM 606 C C . ILE A 1 80 ? -5.131 4.188 13.603 1.00 94.94 80 ILE A C 1
ATOM 608 O O . ILE A 1 80 ? -4.926 3.245 14.366 1.00 94.94 80 ILE A O 1
ATOM 612 N N . ARG A 1 81 ? -5.801 5.269 13.992 1.00 95.25 81 ARG A N 1
ATOM 613 C CA . ARG A 1 81 ? -6.431 5.440 15.300 1.00 95.25 81 ARG A CA 1
ATOM 614 C C . ARG A 1 81 ? -7.717 4.607 15.411 1.00 95.25 81 ARG A C 1
ATOM 616 O O . ARG A 1 81 ? -8.305 4.229 14.400 1.00 95.25 81 ARG A O 1
ATOM 623 N N . PRO A 1 82 ? -8.238 4.381 16.632 1.00 93.56 82 PRO A N 1
ATOM 624 C CA . PRO A 1 82 ? -9.510 3.681 16.824 1.00 93.56 82 PRO A CA 1
ATOM 625 C C . PRO A 1 82 ? -10.735 4.326 16.149 1.00 93.56 82 PRO A C 1
ATOM 627 O O . PRO A 1 82 ? -11.748 3.652 16.003 1.00 93.56 82 PRO A O 1
ATOM 630 N N . ASP A 1 83 ? -10.650 5.601 15.748 1.00 91.25 83 ASP A N 1
ATOM 631 C CA . ASP A 1 83 ? -11.676 6.325 14.978 1.00 91.25 83 ASP A CA 1
ATOM 632 C C . ASP A 1 83 ? -11.480 6.233 13.450 1.00 91.25 83 ASP A C 1
ATOM 634 O O . ASP A 1 83 ? -12.180 6.893 12.684 1.00 91.25 83 ASP A O 1
ATOM 638 N N . GLY A 1 84 ? -10.511 5.430 13.002 1.00 93.88 84 GLY A N 1
ATOM 639 C CA . GLY A 1 84 ? -10.233 5.176 11.594 1.00 93.88 84 GLY A CA 1
ATOM 640 C C . GLY A 1 84 ? -9.459 6.271 10.873 1.00 93.88 84 GLY A C 1
ATOM 641 O O . GLY A 1 84 ? -9.208 6.121 9.676 1.00 93.88 84 GLY A O 1
ATOM 642 N N . THR A 1 85 ? -9.054 7.348 11.551 1.00 96.50 85 THR A N 1
ATOM 643 C CA . THR A 1 85 ? -8.140 8.316 10.939 1.00 96.50 85 THR A CA 1
ATOM 644 C C . THR A 1 85 ? -6.679 7.970 11.232 1.00 96.50 85 THR A C 1
ATOM 646 O O . THR A 1 85 ? -6.367 7.341 12.240 1.00 96.50 85 THR A O 1
ATOM 649 N N . SER A 1 86 ? -5.756 8.448 10.408 1.00 95.12 86 SER A N 1
ATOM 650 C CA . SER A 1 86 ? -4.316 8.404 10.662 1.00 95.12 86 SER A CA 1
ATOM 651 C C . SER A 1 86 ? -3.952 9.186 11.936 1.00 95.12 86 SER A C 1
ATOM 653 O O . SER A 1 86 ? -4.642 10.137 12.326 1.00 95.12 86 SER A O 1
ATOM 655 N N . VAL A 1 87 ? -2.862 8.797 12.606 1.00 94.31 87 VAL A N 1
ATOM 656 C CA . VAL A 1 87 ? -2.264 9.594 13.688 1.00 94.31 87 VAL A CA 1
ATOM 657 C C . VAL A 1 87 ? -1.655 10.890 13.117 1.00 94.31 87 VAL A C 1
ATOM 659 O O . VAL A 1 87 ? -0.861 10.820 12.182 1.00 94.31 87 VAL A O 1
ATOM 662 N N . PRO A 1 88 ? -1.976 12.080 13.659 1.00 94.50 88 PRO A N 1
ATOM 663 C CA . PRO A 1 88 ? -1.498 13.350 13.112 1.00 94.50 88 PRO A CA 1
ATOM 664 C C . PRO A 1 88 ? -0.109 13.707 13.668 1.00 94.50 88 PRO A C 1
ATOM 666 O O . PRO A 1 88 ? 0.046 14.640 14.455 1.00 94.50 88 PRO A O 1
ATOM 669 N N . TRP A 1 89 ? 0.907 12.908 13.333 1.00 93.00 89 TRP A N 1
ATOM 670 C CA . TRP A 1 89 ? 2.304 13.200 13.667 1.00 93.00 89 TRP A CA 1
ATOM 671 C C . TRP A 1 89 ? 3.091 13.560 12.406 1.00 93.00 89 TRP A C 1
ATOM 673 O O . TRP A 1 89 ? 3.064 12.846 11.408 1.00 93.00 89 TRP A O 1
ATOM 683 N N . GLY A 1 90 ? 3.844 14.654 12.498 1.00 92.25 90 GLY A N 1
ATOM 684 C CA . GLY A 1 90 ? 4.712 15.153 11.446 1.00 92.25 90 GLY A CA 1
ATOM 685 C C . GLY A 1 90 ? 3.903 16.097 10.579 1.00 92.25 90 GLY A C 1
ATOM 686 O O . GLY A 1 90 ? 3.047 16.816 11.091 1.00 92.25 90 GLY A O 1
ATOM 687 N N . ASP A 1 91 ? 4.149 16.065 9.278 1.00 93.06 91 ASP A N 1
ATOM 688 C CA . ASP A 1 91 ? 3.302 16.733 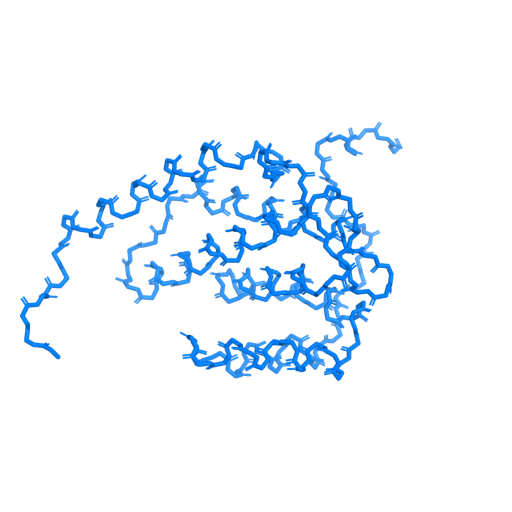8.292 1.00 93.06 91 ASP A CA 1
ATOM 689 C C . ASP A 1 91 ? 2.134 15.801 7.930 1.00 93.06 91 ASP A C 1
ATOM 691 O O . ASP A 1 91 ? 2.109 15.153 6.885 1.00 93.06 91 ASP A O 1
ATOM 695 N N . SER A 1 92 ? 1.245 15.554 8.893 1.00 94.94 92 SER A N 1
ATOM 696 C CA . SER A 1 92 ? 0.115 14.635 8.725 1.00 94.94 92 SER A CA 1
ATOM 697 C C . SER A 1 92 ? -1.124 15.127 9.443 1.00 94.94 92 SER A C 1
ATOM 699 O O . SER A 1 92 ? -1.084 15.455 10.629 1.00 94.94 92 SER A O 1
ATOM 701 N N . ASP A 1 93 ? -2.235 15.093 8.718 1.00 94.69 93 ASP A N 1
ATOM 702 C CA . ASP A 1 93 ? -3.563 15.357 9.248 1.00 94.69 93 ASP A CA 1
ATOM 703 C C . ASP A 1 93 ? -4.211 14.085 9.810 1.00 94.69 93 ASP A C 1
ATOM 705 O O . ASP A 1 93 ? -3.815 12.952 9.520 1.00 94.69 93 ASP A O 1
ATOM 709 N N . ALA A 1 94 ? -5.267 14.276 10.600 1.00 96.19 94 ALA A N 1
ATOM 710 C CA . ALA A 1 94 ? -6.185 13.203 10.963 1.00 96.19 94 ALA A CA 1
ATOM 711 C C . ALA A 1 94 ? -7.101 12.877 9.765 1.00 96.19 94 ALA A C 1
ATOM 713 O O . ALA A 1 94 ? -8.245 13.321 9.704 1.00 96.19 94 ALA A O 1
ATOM 714 N N . ASP A 1 95 ? -6.572 12.123 8.801 1.00 94.81 95 ASP A N 1
ATOM 715 C CA . ASP A 1 95 ? -7.230 11.753 7.539 1.00 94.81 95 ASP A CA 1
ATOM 716 C C . ASP A 1 95 ? -7.539 10.250 7.433 1.00 94.81 95 ASP A C 1
ATOM 718 O O . ASP A 1 95 ? -7.193 9.476 8.316 1.00 94.81 95 ASP A O 1
ATOM 722 N N . HIS A 1 96 ? -8.149 9.802 6.335 1.00 95.56 96 HIS A N 1
ATOM 723 C CA . HIS A 1 96 ? -8.440 8.382 6.087 1.00 95.56 96 HIS A CA 1
ATOM 724 C C . HIS A 1 96 ? -7.479 7.727 5.077 1.00 95.56 96 HIS A C 1
ATOM 726 O O . HIS A 1 96 ? -7.812 6.711 4.465 1.00 95.56 96 HIS A O 1
ATOM 732 N N . HIS A 1 97 ? -6.268 8.258 4.881 1.00 94.50 97 HIS A N 1
ATOM 733 C CA . HIS A 1 97 ? -5.352 7.715 3.872 1.00 94.50 97 HIS A CA 1
ATOM 734 C C . HIS A 1 97 ? -4.879 6.288 4.182 1.00 94.50 97 HIS A C 1
ATOM 736 O O . HIS A 1 97 ? -4.627 5.518 3.253 1.00 94.50 97 HIS A O 1
ATOM 742 N N . GLY A 1 98 ? -4.836 5.886 5.456 1.00 95.44 98 GLY A N 1
ATOM 743 C CA . GLY A 1 98 ? -4.563 4.495 5.835 1.00 95.44 98 GLY A CA 1
ATOM 744 C C . GLY A 1 98 ? -5.584 3.502 5.258 1.00 95.44 98 GLY A C 1
ATOM 745 O O . GLY A 1 98 ? -5.204 2.421 4.806 1.00 95.44 98 GLY A O 1
ATOM 746 N N . LEU A 1 99 ? -6.868 3.883 5.184 1.00 95.19 99 LEU A N 1
ATOM 747 C CA . LEU A 1 99 ? -7.907 3.086 4.520 1.00 95.19 99 LEU A CA 1
ATOM 748 C C . LEU A 1 99 ? -7.639 2.960 3.017 1.00 95.19 99 LEU A C 1
ATOM 750 O O . LEU A 1 99 ? -7.758 1.871 2.460 1.00 95.19 99 LEU A O 1
ATOM 754 N N . VAL A 1 100 ? -7.260 4.059 2.365 1.00 93.62 100 VAL A N 1
ATOM 755 C CA . VAL A 1 100 ? -6.973 4.084 0.922 1.00 93.62 100 VAL A CA 1
ATOM 756 C C . VAL A 1 100 ? -5.783 3.182 0.585 1.00 93.62 100 VAL A C 1
ATOM 758 O O . VAL A 1 100 ? -5.857 2.391 -0.356 1.00 93.62 100 VAL A O 1
ATOM 761 N N . ALA A 1 101 ? -4.709 3.243 1.376 1.00 95.31 101 ALA A N 1
ATOM 762 C CA . ALA A 1 101 ? -3.551 2.365 1.223 1.00 95.31 101 ALA A CA 1
ATOM 763 C C . ALA A 1 101 ? -3.942 0.883 1.362 1.00 95.31 101 ALA A C 1
ATOM 765 O O . ALA A 1 101 ? -3.582 0.058 0.520 1.00 95.31 101 ALA A O 1
ATOM 766 N N . ALA A 1 102 ? -4.742 0.551 2.380 1.00 94.81 102 ALA A N 1
ATOM 767 C CA . ALA A 1 102 ? -5.222 -0.808 2.604 1.00 94.81 102 ALA A CA 1
ATOM 768 C C . ALA A 1 102 ? -6.158 -1.304 1.484 1.00 94.81 102 ALA A C 1
ATOM 770 O O . ALA A 1 102 ? -6.074 -2.464 1.079 1.00 94.81 102 ALA A O 1
ATOM 771 N N . PHE A 1 103 ? -7.011 -0.433 0.938 1.00 92.50 103 PHE A N 1
ATOM 772 C CA . PHE A 1 103 ? -7.868 -0.748 -0.206 1.00 92.50 103 PHE A CA 1
ATOM 773 C C . PHE A 1 103 ? -7.050 -1.085 -1.457 1.00 92.50 103 PHE A C 1
ATOM 775 O O . PHE A 1 103 ? -7.268 -2.130 -2.070 1.00 92.50 103 PHE A O 1
ATOM 782 N N . TRP A 1 104 ? -6.060 -0.260 -1.806 1.00 92.06 104 TRP A N 1
ATOM 783 C CA . TRP A 1 104 ? -5.199 -0.549 -2.955 1.00 92.06 104 TRP A CA 1
ATOM 784 C C . TRP A 1 104 ? -4.360 -1.810 -2.754 1.00 92.06 104 TRP A C 1
ATOM 786 O O . TRP A 1 104 ? -4.115 -2.537 -3.714 1.00 92.06 104 TRP A O 1
ATOM 796 N N . ALA A 1 105 ? -3.976 -2.125 -1.517 1.00 93.62 105 ALA A N 1
ATOM 797 C CA . ALA A 1 105 ? -3.341 -3.398 -1.197 1.00 93.62 105 ALA A CA 1
ATOM 798 C C . ALA A 1 105 ? -4.280 -4.593 -1.427 1.00 93.62 105 ALA A C 1
ATOM 800 O O . ALA A 1 105 ? -3.856 -5.605 -1.986 1.00 93.62 105 ALA A O 1
ATOM 801 N N . CYS A 1 106 ? -5.559 -4.469 -1.061 1.00 91.75 106 CYS A N 1
ATOM 802 C CA . CYS A 1 106 ? -6.571 -5.475 -1.379 1.00 91.75 106 CYS A CA 1
ATOM 803 C C . CYS A 1 106 ? -6.700 -5.660 -2.897 1.00 91.75 106 CYS A C 1
ATOM 805 O O . CYS A 1 106 ? -6.631 -6.788 -3.375 1.00 91.75 106 CYS A O 1
ATOM 807 N N . ALA A 1 107 ? -6.800 -4.575 -3.668 1.00 88.06 107 ALA A N 1
ATOM 808 C CA . ALA A 1 107 ? -6.855 -4.648 -5.130 1.00 88.06 107 ALA A CA 1
ATOM 809 C C . ALA A 1 107 ? -5.586 -5.284 -5.738 1.00 88.06 107 ALA A C 1
ATOM 811 O O . ALA A 1 107 ? -5.661 -6.078 -6.677 1.00 88.06 107 ALA A O 1
ATOM 812 N N . ALA A 1 108 ? -4.413 -4.982 -5.176 1.00 91.75 108 ALA A N 1
ATOM 813 C CA . ALA A 1 108 ? -3.128 -5.516 -5.618 1.00 91.75 108 ALA A CA 1
ATOM 814 C C . ALA A 1 108 ? -2.968 -7.020 -5.350 1.00 91.75 108 ALA A C 1
ATOM 816 O O . ALA A 1 108 ? -2.495 -7.759 -6.217 1.00 91.75 108 ALA A O 1
ATOM 817 N N . PHE A 1 109 ? -3.341 -7.474 -4.152 1.00 92.50 109 PHE A N 1
ATOM 818 C CA . PHE A 1 109 ? -2.992 -8.806 -3.650 1.00 92.50 109 PHE A CA 1
ATOM 819 C C . PHE A 1 109 ? -4.180 -9.760 -3.498 1.00 92.50 109 PHE A C 1
ATOM 821 O O . PHE A 1 109 ? -3.961 -10.945 -3.258 1.00 92.50 109 PHE A O 1
ATOM 828 N N . GLY A 1 110 ? -5.414 -9.271 -3.621 1.00 88.56 110 GLY A N 1
ATOM 829 C CA . GLY A 1 110 ? -6.634 -10.051 -3.408 1.00 88.56 110 GLY A CA 1
ATOM 830 C C . GLY A 1 110 ? -6.903 -10.425 -1.945 1.00 88.56 110 GLY A C 1
ATOM 831 O O . GLY A 1 110 ? -7.811 -11.211 -1.683 1.00 88.56 110 GLY A O 1
ATOM 832 N N . ASP A 1 111 ? -6.129 -9.892 -0.992 1.00 88.75 111 ASP A N 1
ATOM 833 C CA . ASP A 1 111 ? -6.330 -10.103 0.444 1.00 88.75 111 ASP A CA 1
ATOM 834 C C . ASP A 1 111 ? -7.102 -8.920 1.057 1.00 88.75 111 ASP A C 1
ATOM 836 O O . ASP A 1 111 ? -6.552 -7.819 1.171 1.00 88.75 111 ASP A O 1
ATOM 840 N N . PRO A 1 112 ? -8.362 -9.120 1.488 1.00 87.50 112 PRO A N 1
ATOM 841 C CA . PRO A 1 112 ? -9.184 -8.050 2.037 1.00 87.50 112 PRO A CA 1
ATOM 842 C C . PRO A 1 112 ? -8.857 -7.711 3.495 1.00 87.50 112 PRO A C 1
ATOM 844 O O . PRO A 1 112 ? -9.447 -6.779 4.032 1.00 87.50 112 PRO A O 1
ATOM 847 N N . THR A 1 113 ? -7.968 -8.449 4.167 1.00 89.19 113 THR A N 1
ATOM 848 C CA . THR A 1 113 ? -7.790 -8.373 5.626 1.00 89.19 113 THR A CA 1
ATOM 849 C C . THR A 1 113 ? -7.469 -6.959 6.112 1.00 89.19 113 THR A C 1
ATOM 851 O O . THR A 1 113 ? -8.173 -6.432 6.974 1.00 89.19 113 THR A O 1
ATOM 854 N N . ALA A 1 114 ? -6.450 -6.316 5.535 1.00 92.38 114 ALA A N 1
ATOM 855 C CA . ALA A 1 114 ? -6.053 -4.962 5.922 1.00 92.38 114 ALA A CA 1
ATOM 856 C C . ALA A 1 114 ? -7.168 -3.940 5.650 1.00 92.38 114 ALA A C 1
ATOM 858 O O . ALA A 1 114 ? -7.494 -3.118 6.507 1.00 92.38 114 ALA A O 1
ATOM 859 N N . ALA A 1 115 ? -7.789 -4.026 4.472 1.00 91.94 115 ALA A N 1
ATOM 860 C CA . ALA A 1 115 ? -8.854 -3.121 4.065 1.00 91.94 115 ALA A CA 1
ATOM 861 C C . ALA A 1 115 ? -10.092 -3.255 4.963 1.00 91.94 115 ALA A C 1
ATOM 863 O O . ALA A 1 115 ? -10.653 -2.248 5.384 1.00 91.94 115 ALA A O 1
ATOM 864 N N . ALA A 1 116 ? -10.480 -4.480 5.323 1.00 90.25 116 ALA A N 1
ATOM 865 C CA . ALA A 1 116 ? -11.610 -4.740 6.208 1.00 90.25 116 ALA A CA 1
ATOM 866 C C . ALA A 1 116 ? -11.354 -4.242 7.644 1.00 90.25 116 ALA A C 1
ATOM 868 O O . ALA A 1 116 ? -12.267 -3.722 8.288 1.00 90.25 116 ALA A O 1
ATOM 869 N N . ILE A 1 117 ? -10.116 -4.352 8.148 1.00 92.62 117 ILE A N 1
ATOM 870 C CA . ILE A 1 117 ? -9.724 -3.765 9.442 1.00 92.62 117 ILE A CA 1
ATOM 871 C C . ILE A 1 117 ? -9.857 -2.238 9.387 1.00 92.62 117 ILE A C 1
ATOM 873 O O . ILE A 1 117 ? -10.553 -1.657 10.221 1.00 92.62 117 ILE A O 1
ATOM 877 N N . ALA A 1 118 ? -9.248 -1.591 8.389 1.00 94.38 118 ALA A N 1
ATOM 878 C CA . ALA A 1 118 ? -9.288 -0.136 8.249 1.00 94.38 118 ALA A CA 1
ATOM 879 C C . ALA A 1 118 ? -10.721 0.392 8.047 1.00 94.38 118 ALA A C 1
ATOM 881 O O . ALA A 1 118 ? -11.116 1.378 8.674 1.00 94.38 118 ALA A O 1
ATOM 882 N N . ALA A 1 119 ? -11.531 -0.292 7.234 1.00 92.44 119 ALA A N 1
ATOM 883 C CA . ALA A 1 119 ? -12.925 0.069 6.986 1.00 92.44 119 ALA A CA 1
ATOM 884 C C . ALA A 1 119 ? -13.780 -0.052 8.253 1.00 92.44 119 ALA A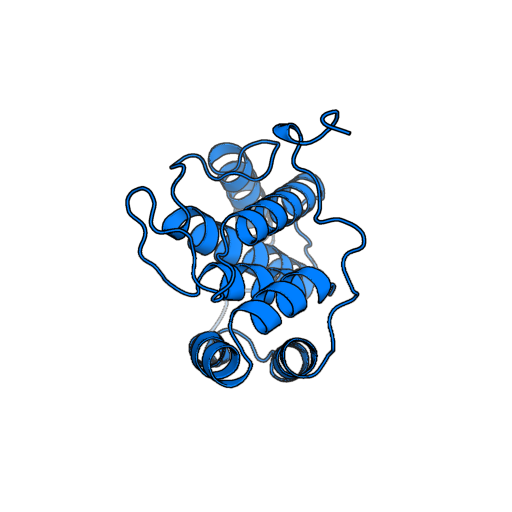 C 1
ATOM 886 O O . ALA A 1 119 ? -14.630 0.799 8.507 1.00 92.44 119 ALA A O 1
ATOM 887 N N . ARG A 1 120 ? -13.528 -1.067 9.092 1.00 91.75 120 ARG A N 1
ATOM 888 C CA . ARG A 1 120 ? -14.214 -1.219 10.382 1.00 91.75 120 ARG A CA 1
ATOM 889 C C . ARG A 1 120 ? -13.905 -0.073 11.345 1.00 91.75 120 ARG A C 1
ATOM 891 O O . ARG A 1 120 ? -14.822 0.380 12.021 1.00 91.75 120 ARG A O 1
ATOM 898 N N . LEU A 1 121 ? -12.647 0.365 11.420 1.00 93.44 121 LEU A N 1
ATOM 899 C CA . LEU A 1 121 ? -12.246 1.494 12.270 1.00 93.44 121 LEU A CA 1
ATOM 900 C C . LEU A 1 121 ? -12.841 2.815 11.764 1.00 93.44 121 LEU A C 1
ATOM 902 O O . LEU A 1 121 ? -13.297 3.627 12.557 1.00 93.44 121 LEU A O 1
ATOM 906 N N . THR A 1 122 ? -12.882 2.990 10.443 1.00 94.31 122 THR A N 1
ATOM 907 C CA . THR A 1 122 ? -13.414 4.194 9.779 1.00 94.31 122 THR A CA 1
ATOM 908 C C . THR A 1 122 ? -14.939 4.287 9.851 1.00 94.31 122 THR A C 1
ATOM 910 O O . THR A 1 122 ? -15.506 5.375 9.895 1.00 94.31 122 THR A O 1
ATOM 913 N N . GLY A 1 123 ? -15.624 3.145 9.862 1.00 91.06 123 GLY A N 1
ATOM 914 C CA . GLY A 1 123 ? -17.074 3.070 9.736 1.00 91.06 123 GLY A CA 1
ATOM 915 C C . GLY A 1 123 ? -17.535 3.078 8.269 1.00 91.06 123 GLY A C 1
ATOM 916 O O . GLY A 1 123 ? -16.886 3.662 7.400 1.00 91.06 123 GLY A O 1
ATOM 917 N N . PRO A 1 124 ? -18.670 2.425 7.958 1.00 85.88 124 PRO A N 1
ATOM 918 C CA . PRO A 1 124 ? -19.060 2.105 6.582 1.00 85.88 124 PRO A CA 1
ATOM 919 C C . PRO A 1 124 ? -19.388 3.332 5.719 1.00 85.88 124 PRO A C 1
ATOM 921 O O . PRO A 1 124 ? -19.102 3.333 4.523 1.00 85.88 124 PRO A O 1
ATOM 924 N N . GLU A 1 125 ? -19.981 4.376 6.304 1.00 88.31 125 GLU A N 1
ATOM 925 C CA . GLU A 1 125 ? -20.348 5.598 5.578 1.00 88.31 125 GLU A CA 1
ATOM 926 C C . GLU A 1 125 ? -19.107 6.409 5.188 1.00 88.31 125 GLU A C 1
ATOM 928 O O . GLU A 1 125 ? -18.913 6.707 4.009 1.00 88.31 125 GLU A O 1
ATOM 933 N N . ALA A 1 126 ? -18.228 6.684 6.156 1.00 90.88 126 ALA A N 1
ATOM 934 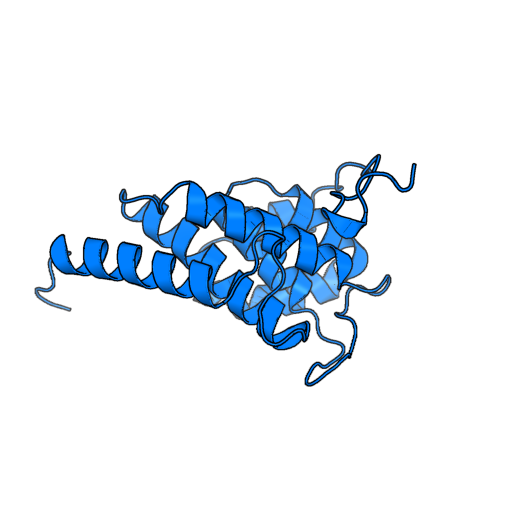C CA . ALA A 1 126 ? -16.973 7.390 5.919 1.00 90.88 126 ALA A CA 1
ATOM 935 C C . ALA A 1 126 ? -16.044 6.594 4.992 1.00 90.88 126 ALA A C 1
ATOM 937 O O . ALA A 1 126 ? -15.473 7.164 4.064 1.00 90.88 126 ALA A O 1
ATOM 938 N N . ALA A 1 127 ? -15.967 5.268 5.154 1.00 91.25 127 ALA A N 1
ATOM 939 C CA . ALA A 1 127 ? -15.172 4.421 4.273 1.00 91.25 127 ALA A CA 1
ATOM 940 C C . ALA A 1 127 ? -15.667 4.483 2.822 1.00 91.25 127 ALA A C 1
ATOM 942 O O . ALA A 1 127 ? -14.870 4.644 1.899 1.00 91.25 127 ALA A O 1
ATOM 943 N N . ARG A 1 128 ? -16.988 4.416 2.605 1.00 87.19 128 ARG A N 1
ATOM 944 C CA . ARG A 1 128 ? -17.576 4.577 1.270 1.00 87.19 128 ARG A CA 1
ATOM 945 C C . ARG A 1 128 ? -17.285 5.964 0.698 1.00 87.19 128 ARG A C 1
ATOM 947 O O . ARG A 1 128 ? -16.916 6.051 -0.469 1.00 87.19 128 ARG A O 1
ATOM 954 N N . ALA A 1 129 ? -17.460 7.023 1.488 1.00 89.75 129 ALA A N 1
ATOM 955 C CA . ALA A 1 129 ? -17.217 8.395 1.047 1.00 89.75 129 ALA A CA 1
ATOM 956 C C . ALA A 1 129 ? -15.752 8.615 0.638 1.00 89.75 129 ALA A C 1
ATOM 958 O O . ALA A 1 129 ? -15.488 9.245 -0.386 1.00 89.75 129 ALA A O 1
ATOM 959 N N . GLU A 1 130 ? -14.809 8.056 1.398 1.00 91.19 130 GLU A N 1
ATOM 960 C CA . GLU A 1 130 ? -13.384 8.161 1.102 1.00 91.19 130 GLU A CA 1
ATOM 961 C C . GLU A 1 130 ? -13.003 7.377 -0.156 1.00 91.19 130 GLU A C 1
ATOM 963 O O . GLU A 1 130 ? -12.414 7.926 -1.086 1.00 91.19 130 GLU A O 1
ATOM 968 N N . LEU A 1 131 ? -13.387 6.102 -0.225 1.00 87.88 131 LEU A N 1
ATOM 969 C CA . LEU A 1 131 ? -13.023 5.226 -1.338 1.00 87.88 131 LEU A CA 1
ATOM 970 C C . LEU A 1 131 ? -13.709 5.631 -2.651 1.00 87.88 131 LEU A C 1
ATOM 972 O O . LEU A 1 131 ? -13.138 5.447 -3.727 1.00 87.88 131 LEU A O 1
ATOM 976 N N . ALA A 1 132 ? -14.886 6.264 -2.584 1.00 84.69 132 ALA A N 1
ATOM 977 C CA . ALA A 1 132 ? -15.576 6.791 -3.759 1.00 84.69 132 ALA A CA 1
ATOM 978 C C . ALA A 1 132 ? -14.748 7.827 -4.538 1.00 84.69 132 ALA A C 1
ATOM 980 O O . ALA A 1 132 ? -14.923 7.957 -5.750 1.00 84.69 132 ALA A O 1
ATOM 981 N N . LYS A 1 133 ? -13.806 8.520 -3.881 1.00 84.88 133 LYS A N 1
ATOM 982 C CA . LYS A 1 133 ? -12.893 9.474 -4.532 1.00 84.88 133 LYS A CA 1
ATOM 983 C C . LYS A 1 133 ? -11.981 8.804 -5.568 1.00 84.88 133 LYS A C 1
ATOM 985 O O . LYS A 1 133 ? -11.530 9.468 -6.496 1.00 84.88 133 LYS A O 1
ATOM 990 N N . PHE A 1 134 ? -11.746 7.496 -5.441 1.00 77.69 134 PHE A N 1
ATOM 991 C CA . PHE A 1 134 ? -10.804 6.732 -6.265 1.00 77.69 134 PHE A CA 1
ATOM 992 C C . PHE A 1 134 ? -11.480 5.823 -7.303 1.00 77.69 134 PHE A C 1
ATOM 994 O O . PHE A 1 134 ? -10.791 5.238 -8.135 1.00 77.69 134 PHE A O 1
ATOM 1001 N N . LEU A 1 135 ? -12.818 5.756 -7.324 1.00 67.38 135 LEU A N 1
ATOM 1002 C CA . LEU A 1 135 ? -13.595 4.927 -8.263 1.00 67.38 135 LEU A CA 1
ATOM 1003 C C . LEU A 1 135 ? -13.360 5.261 -9.747 1.00 67.38 135 LEU A C 1
ATOM 1005 O O . LEU A 1 135 ? -13.672 4.453 -10.616 1.00 67.38 135 LEU A O 1
ATOM 1009 N N . TRP A 1 136 ? -12.819 6.442 -10.049 1.00 65.81 136 TRP A N 1
ATOM 1010 C CA . TRP A 1 136 ? -12.492 6.858 -11.416 1.00 65.81 136 TRP A CA 1
ATOM 1011 C C . TRP A 1 136 ? -11.155 6.306 -11.926 1.00 65.81 136 TRP A C 1
ATOM 1013 O O . TRP A 1 136 ? -10.888 6.402 -13.121 1.00 65.81 136 TRP A O 1
ATOM 1023 N N . ILE A 1 137 ? -10.304 5.788 -11.033 1.00 62.03 137 ILE A N 1
ATOM 1024 C CA . ILE A 1 137 ? -8.936 5.357 -11.354 1.00 62.03 137 ILE A CA 1
ATOM 1025 C C . ILE A 1 137 ? -8.891 3.864 -11.681 1.00 62.03 137 ILE A C 1
ATOM 1027 O O . ILE A 1 137 ? -8.082 3.473 -12.514 1.00 62.03 137 ILE A O 1
ATOM 1031 N N . GLU A 1 138 ? -9.776 3.052 -11.092 1.00 54.94 138 GLU A N 1
ATOM 1032 C CA . GLU A 1 138 ? -9.899 1.639 -11.452 1.00 54.94 138 GLU A CA 1
ATOM 1033 C C . GLU A 1 138 ? -11.334 1.119 -11.255 1.00 54.94 138 GLU A C 1
ATOM 1035 O O . GLU A 1 138 ? -11.963 1.470 -10.248 1.00 54.94 138 GLU A O 1
ATOM 1040 N N . PRO A 1 139 ? -11.898 0.293 -12.167 1.00 50.81 139 PRO A N 1
ATOM 1041 C CA . PRO A 1 139 ? -13.213 -0.295 -11.982 1.00 50.81 139 PRO A CA 1
ATOM 1042 C C . PRO A 1 139 ? -13.123 -1.431 -10.953 1.00 50.81 139 PRO A C 1
ATOM 1044 O O . PRO A 1 139 ? -13.089 -2.603 -11.300 1.00 50.81 139 PRO A O 1
ATOM 1047 N N . GLY A 1 140 ? -13.095 -1.064 -9.670 1.00 54.66 140 GLY A N 1
ATOM 1048 C CA . GLY A 1 140 ? -13.004 -1.979 -8.527 1.00 54.66 140 GLY A CA 1
ATOM 1049 C C . GLY A 1 140 ? -14.253 -1.986 -7.643 1.00 54.66 140 GLY A C 1
ATOM 1050 O O . GLY A 1 140 ? -14.155 -2.011 -6.417 1.00 54.66 140 GLY A O 1
ATOM 1051 N N . VAL A 1 141 ? -15.450 -1.866 -8.235 1.00 56.22 141 VAL A N 1
ATOM 1052 C CA . VAL A 1 141 ? -16.714 -1.819 -7.469 1.00 56.22 141 VAL A CA 1
ATOM 1053 C C . VAL A 1 141 ? -16.919 -3.108 -6.663 1.00 56.22 141 VAL A C 1
ATOM 1055 O O . VAL A 1 141 ? -17.393 -3.048 -5.531 1.00 56.22 141 VAL A O 1
ATOM 1058 N N . ALA A 1 142 ? -16.516 -4.259 -7.210 1.00 61.66 142 ALA A N 1
ATOM 1059 C CA . ALA A 1 142 ? -16.633 -5.551 -6.537 1.00 61.66 142 ALA A CA 1
ATOM 1060 C C . ALA A 1 142 ? -15.687 -5.661 -5.328 1.00 61.66 142 ALA A C 1
ATOM 1062 O O . ALA A 1 142 ? -16.083 -6.144 -4.268 1.00 61.66 142 ALA A O 1
ATOM 1063 N N . GLU A 1 143 ? -14.456 -5.164 -5.453 1.00 66.50 143 GLU A N 1
ATOM 1064 C CA . GLU A 1 143 ? -13.471 -5.086 -4.376 1.00 66.50 143 GLU A CA 1
ATOM 1065 C C . GLU A 1 143 ? -13.933 -4.110 -3.292 1.00 66.50 143 GLU A C 1
ATOM 1067 O O . GLU A 1 143 ? -13.823 -4.411 -2.105 1.00 66.50 143 GLU A O 1
ATOM 1072 N N . LEU A 1 144 ? -14.513 -2.970 -3.682 1.00 64.38 144 LEU A N 1
ATOM 1073 C CA . LEU A 1 144 ? -15.088 -2.002 -2.752 1.00 64.38 144 LEU A CA 1
ATOM 1074 C C . LEU A 1 144 ? -16.231 -2.614 -1.935 1.00 64.38 144 LEU A C 1
ATOM 1076 O O . LEU A 1 144 ? -16.253 -2.476 -0.712 1.00 64.38 144 LEU A O 1
ATOM 1080 N N . GLU A 1 145 ? -17.173 -3.300 -2.588 1.00 65.25 145 GLU A N 1
ATOM 1081 C CA . GLU A 1 145 ? -18.249 -4.001 -1.886 1.00 65.25 145 GLU A CA 1
ATOM 1082 C C . GLU A 1 145 ? -17.685 -5.069 -0.950 1.00 65.25 145 GLU A C 1
ATOM 1084 O O . GLU A 1 145 ? -18.026 -5.073 0.230 1.00 65.25 145 GLU A O 1
ATOM 1089 N N . ALA A 1 146 ? -16.749 -5.897 -1.420 1.00 68.06 146 ALA A N 1
ATOM 1090 C CA . ALA A 1 146 ? -16.114 -6.922 -0.597 1.00 68.06 146 ALA A CA 1
ATOM 1091 C C . ALA A 1 146 ? -15.406 -6.347 0.643 1.00 68.06 146 ALA A C 1
ATOM 1093 O O . ALA A 1 146 ? -15.427 -6.979 1.698 1.00 68.06 146 ALA A O 1
ATOM 1094 N N . VAL A 1 147 ? -14.802 -5.159 0.545 1.00 68.12 147 VAL A N 1
ATOM 1095 C CA . VAL A 1 147 ? -14.154 -4.472 1.673 1.00 68.12 147 VAL A CA 1
ATOM 1096 C C . VAL A 1 147 ? -15.176 -3.908 2.661 1.00 68.12 147 VAL A C 1
ATOM 1098 O O . VAL A 1 147 ? -14.974 -4.004 3.870 1.00 68.12 147 VAL A O 1
ATOM 1101 N N . VAL A 1 148 ? -16.275 -3.332 2.171 1.00 67.88 148 VAL A N 1
ATOM 1102 C CA . VAL A 1 148 ? -17.260 -2.634 3.014 1.00 67.88 148 VAL A CA 1
ATOM 1103 C C . VAL A 1 148 ? -18.258 -3.595 3.669 1.00 67.88 148 VAL A C 1
ATOM 1105 O O . VAL A 1 148 ? -18.721 -3.330 4.777 1.00 67.88 148 VAL A O 1
ATOM 1108 N N . THR A 1 149 ? -18.613 -4.707 3.020 1.00 67.44 149 THR A N 1
ATOM 1109 C CA . THR A 1 149 ? -19.673 -5.609 3.508 1.00 67.44 149 THR A CA 1
ATOM 1110 C C . THR A 1 149 ? -19.154 -6.813 4.283 1.00 67.44 149 THR A C 1
ATOM 1112 O O . THR A 1 149 ? -19.940 -7.494 4.947 1.00 67.44 149 THR A O 1
ATOM 1115 N N . ARG A 1 150 ? -17.859 -7.131 4.192 1.00 61.66 150 ARG A N 1
ATOM 1116 C CA . ARG A 1 150 ? -17.312 -8.348 4.794 1.00 61.66 150 ARG A CA 1
ATOM 1117 C C . ARG A 1 150 ? -16.868 -8.082 6.235 1.00 61.66 150 ARG A C 1
ATOM 1119 O O . ARG A 1 150 ? -16.052 -7.193 6.466 1.00 61.66 150 ARG A O 1
ATOM 1126 N N . PRO A 1 151 ? -17.345 -8.862 7.221 1.00 53.66 151 PRO A N 1
ATOM 1127 C CA . PRO A 1 151 ? -16.798 -8.776 8.566 1.00 53.66 151 PRO A CA 1
ATOM 1128 C C . PRO A 1 151 ? -15.316 -9.192 8.517 1.00 53.66 151 PRO A C 1
ATOM 1130 O O . PRO A 1 151 ? -15.016 -10.258 7.963 1.00 53.66 151 PRO A O 1
ATOM 1133 N N . PRO A 1 152 ? -14.379 -8.380 9.047 1.00 52.03 152 PRO A N 1
ATOM 1134 C CA . PRO A 1 152 ? -12.974 -8.757 9.063 1.00 52.03 152 PRO A CA 1
ATOM 1135 C C . PRO A 1 152 ? -12.800 -10.037 9.888 1.00 52.03 152 PRO A C 1
ATOM 1137 O O . PRO A 1 152 ? -13.564 -10.257 10.839 1.00 52.03 152 PRO A O 1
ATOM 1140 N N . PRO A 1 153 ? -11.788 -10.870 9.589 1.00 56.16 153 PRO A N 1
ATOM 1141 C CA . PRO A 1 153 ? -11.355 -11.855 10.568 1.00 56.16 153 PRO A CA 1
ATOM 1142 C C . PRO A 1 153 ? -11.057 -11.111 11.875 1.00 56.16 153 PRO A C 1
ATOM 1144 O O . PRO A 1 153 ? -10.453 -10.040 11.845 1.00 56.16 153 PRO A O 1
ATOM 1147 N N . VAL A 1 154 ? -11.510 -11.637 13.017 1.00 52.31 154 VAL A N 1
ATOM 1148 C CA . VAL A 1 154 ? -11.058 -11.126 14.318 1.00 52.31 154 VAL A CA 1
ATOM 1149 C C . VAL A 1 154 ? -9.547 -11.345 14.33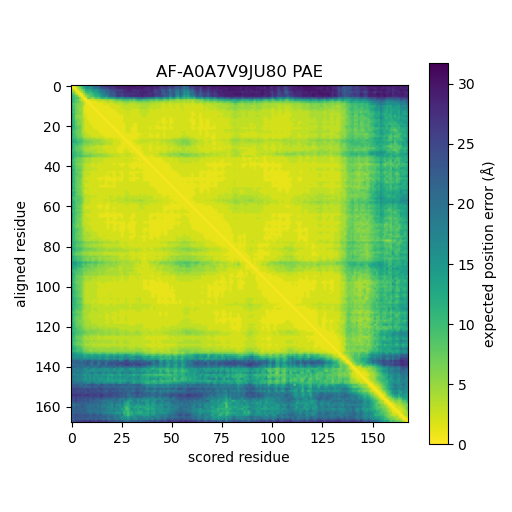3 1.00 52.31 154 VAL A C 1
ATOM 1151 O O . VAL A 1 154 ? -9.135 -12.510 14.318 1.00 52.31 154 VAL A O 1
ATOM 1154 N N . PRO A 1 155 ? -8.710 -10.291 14.296 1.00 50.19 155 PRO A N 1
ATOM 1155 C CA . PRO A 1 155 ? -7.277 -10.494 14.355 1.00 50.19 155 PRO A CA 1
ATOM 1156 C C . PRO A 1 155 ? -7.006 -11.102 15.726 1.00 50.19 155 PRO A C 1
ATOM 1158 O O . PRO A 1 155 ? -7.272 -10.463 16.741 1.00 50.19 155 PRO A O 1
ATOM 1161 N N . GLN A 1 156 ? -6.535 -12.351 15.773 1.00 51.78 156 GLN A N 1
ATOM 1162 C CA . GLN A 1 156 ? -6.043 -12.907 17.035 1.00 51.78 156 GLN A CA 1
ATOM 1163 C C . GLN A 1 156 ? -4.857 -12.075 17.531 1.00 51.78 156 GLN A C 1
ATOM 1165 O O . GLN A 1 156 ? -4.732 -11.896 18.732 1.00 51.78 156 GLN A O 1
ATOM 1170 N N . ASN A 1 157 ? -4.074 -11.519 16.593 1.00 52.91 157 ASN A N 1
ATOM 1171 C CA . ASN A 1 157 ? -3.038 -10.509 16.782 1.00 52.91 157 ASN A CA 1
ATOM 1172 C C . ASN A 1 157 ? -2.918 -9.644 15.510 1.00 52.91 157 ASN A C 1
ATOM 1174 O O . ASN A 1 157 ? -3.126 -10.141 14.400 1.00 52.91 157 ASN A O 1
ATOM 1178 N N . MET A 1 158 ? -2.570 -8.362 15.654 1.00 57.19 158 MET A N 1
ATOM 1179 C CA . MET A 1 158 ? -2.136 -7.526 14.522 1.00 57.19 158 MET A CA 1
ATOM 1180 C C . MET A 1 158 ? -0.777 -8.029 13.998 1.00 57.19 158 MET A C 1
ATOM 1182 O O . MET A 1 158 ? -0.000 -8.568 14.791 1.00 57.19 158 MET A O 1
ATOM 1186 N N . PRO A 1 159 ? -0.442 -7.849 12.704 1.00 61.12 159 PRO A N 1
ATOM 1187 C CA . PRO A 1 159 ? 0.884 -8.198 12.198 1.00 61.12 159 PRO A CA 1
ATOM 1188 C C . PRO A 1 159 ? 1.959 -7.456 13.001 1.00 61.12 159 PRO A C 1
ATOM 1190 O O . PRO A 1 159 ? 1.975 -6.228 13.007 1.00 61.12 159 PRO A O 1
ATOM 1193 N N . GLN A 1 160 ? 2.843 -8.174 13.695 1.00 58.41 160 GLN A N 1
ATOM 1194 C CA . GLN A 1 160 ? 3.923 -7.544 14.455 1.00 58.41 160 GLN A CA 1
ATOM 1195 C C . GLN A 1 160 ? 5.005 -7.021 13.502 1.00 58.41 160 GLN A C 1
ATOM 1197 O O . GLN A 1 160 ? 5.580 -7.771 12.702 1.00 58.41 160 GLN A O 1
ATOM 1202 N N . THR A 1 161 ? 5.323 -5.736 13.631 1.00 62.25 161 THR A N 1
ATOM 1203 C CA . THR A 1 161 ? 6.554 -5.163 13.068 1.00 62.25 161 THR A CA 1
ATOM 1204 C C . THR A 1 161 ? 7.775 -5.803 13.740 1.00 62.25 161 THR A C 1
ATOM 1206 O O . THR A 1 161 ? 7.670 -6.336 14.842 1.00 62.25 161 THR A O 1
ATOM 1209 N N . HIS A 1 162 ? 8.955 -5.759 13.117 1.00 63.38 162 HIS A N 1
ATOM 1210 C CA . HIS A 1 162 ? 10.189 -6.281 13.729 1.00 63.38 162 HIS A CA 1
ATOM 1211 C C . HIS A 1 162 ? 10.485 -5.693 15.127 1.00 63.38 162 HIS A C 1
ATOM 1213 O O . HIS A 1 162 ? 11.019 -6.406 15.966 1.00 63.38 162 HIS A O 1
ATOM 1219 N N . LEU A 1 163 ? 10.086 -4.440 15.396 1.00 56.06 163 LEU A N 1
ATOM 1220 C CA . LEU A 1 163 ? 10.205 -3.789 16.711 1.00 56.06 163 LEU A CA 1
ATOM 1221 C C . LEU A 1 163 ? 9.290 -4.409 17.771 1.00 56.06 163 LEU A C 1
ATOM 1223 O O . LEU A 1 163 ? 9.557 -4.290 18.962 1.00 56.06 163 LEU A O 1
ATOM 1227 N N . GLN A 1 164 ? 8.196 -5.037 17.342 1.00 59.03 164 GLN A N 1
ATOM 1228 C CA . GLN A 1 164 ? 7.217 -5.682 18.214 1.00 59.03 164 GLN A CA 1
ATOM 1229 C C . GLN A 1 164 ? 7.510 -7.174 18.417 1.00 59.03 164 GLN A C 1
ATOM 1231 O O . GLN A 1 164 ? 6.934 -7.781 19.314 1.00 59.03 164 GLN A O 1
ATOM 1236 N N . ARG A 1 165 ? 8.402 -7.777 17.617 1.00 66.06 165 ARG A N 1
ATOM 1237 C CA . ARG A 1 165 ? 8.754 -9.198 17.740 1.00 66.06 165 ARG A CA 1
ATOM 1238 C C . ARG A 1 165 ? 9.625 -9.411 18.983 1.00 66.06 165 ARG A C 1
ATOM 1240 O O . ARG A 1 165 ? 10.761 -8.949 19.017 1.00 66.06 165 ARG A O 1
ATOM 1247 N N . GLY A 1 166 ? 9.113 -10.149 19.972 1.00 56.88 166 GLY A N 1
ATOM 1248 C CA . GLY A 1 166 ? 9.842 -10.499 21.204 1.00 56.88 166 GLY A CA 1
ATOM 1249 C C . GLY A 1 166 ? 9.445 -9.707 22.454 1.00 56.88 166 GLY A C 1
ATOM 1250 O O . GLY A 1 166 ? 10.186 -9.731 23.434 1.00 56.88 166 GLY A O 1
ATOM 1251 N N . LEU A 1 167 ? 8.305 -9.011 22.424 1.00 56.31 167 LEU A N 1
ATOM 1252 C CA . LEU A 1 167 ? 7.700 -8.358 23.595 1.00 56.31 167 LEU A CA 1
ATOM 1253 C C . LEU A 1 167 ? 6.638 -9.235 24.292 1.00 56.31 167 LEU A C 1
ATOM 1255 O O . LEU A 1 167 ? 5.915 -8.736 25.155 1.00 56.31 167 LEU A O 1
ATOM 1259 N N . ASP A 1 168 ? 6.566 -10.513 23.911 1.00 58.06 168 ASP A N 1
ATOM 1260 C CA . ASP A 1 168 ? 5.567 -11.498 24.341 1.00 58.06 168 ASP A CA 1
ATOM 1261 C C . ASP A 1 168 ? 6.090 -12.372 25.496 1.00 58.06 168 ASP A C 1
ATOM 1263 O O . ASP A 1 168 ? 7.249 -12.847 25.405 1.00 58.06 168 ASP A O 1
#

Secondary structure (DSSP, 8-state):
-------HHHHHHHHHHHHHHHHHHB-TTS-BTT--HHHHHHHHHHHHHHHHHHHHTT-PPPHHHHHHHHHHHHHHHHTB-TTSSBP--SS--S-SHHHHHHHHHHHHHS--HHHHHHHHHH-HHHHHHHHGGGTTTS--HHHHHHHHHSPPP--SSPPPPTTTTT--

Radius of gyration: 16.11 Å; Cα contacts (8 Å, |Δi|>4): 227; chains: 1; bounding box: 35×30×56 Å

Solvent-accessible surface area (backbone atoms only — not comparable to full-atom values): 9174 Å² total; per-residue (Å²): 134,88,83,78,69,82,51,65,68,57,56,52,48,49,52,51,50,51,43,54,47,46,63,73,40,33,44,98,64,14,45,34,77,85,73,20,53,47,62,31,19,54,50,46,24,54,55,20,43,50,37,30,54,24,44,78,69,74,54,62,60,56,69,70,49,54,49,41,50,52,37,23,45,52,41,30,58,75,39,39,40,85,70,24,25,27,48,61,44,76,83,23,62,74,37,55,47,37,34,52,18,20,42,29,38,18,69,40,69,73,50,50,58,61,18,12,50,35,30,62,34,37,32,66,66,57,37,48,62,58,54,57,76,50,55,86,78,48,96,46,65,68,58,50,48,55,30,68,73,44,82,48,76,80,67,93,63,78,85,71,47,76,91,55,63,83,82,122

Sequence (168 aa):
MPGFAASPRWLDAARRDLARCADAQLTIDGGQIEGCPHYHNGSVAWFAQAVAIARDAGAPMPESYQRRVRDSVAYSLHSIRPDGTSVPWGDSDADHHGLVAAFWACAAFGDPTAAAIAARLTGPEAARAELAKFLWIEPGVAELEAVVTRPPPVPQNMPQTHLQRGLD

Mean predicted aligned error: 7.32 Å

pLDDT: mean 84.62, std 15.68, range [38.62, 97.56]